Protein AF-A0AAW3YX58-F1 (afdb_monomer)

Structure (mmCIF, N/CA/C/O backbone):
data_AF-A0AAW3YX58-F1
#
_entry.id   AF-A0AAW3YX58-F1
#
loop_
_atom_site.group_PDB
_atom_site.id
_atom_site.type_symbol
_atom_site.label_atom_id
_atom_site.label_alt_id
_atom_site.label_comp_id
_atom_site.label_asym_id
_atom_site.label_entity_id
_atom_site.label_seq_id
_atom_site.pdbx_PDB_ins_code
_atom_site.Cartn_x
_atom_site.Cartn_y
_atom_site.Cartn_z
_atom_site.occupancy
_atom_site.B_iso_or_equiv
_atom_site.auth_seq_id
_atom_site.auth_comp_id
_atom_site.auth_asym_id
_atom_site.auth_atom_id
_atom_site.pdbx_PDB_model_num
ATOM 1 N N . CYS A 1 1 ? -1.219 7.058 -16.180 1.00 54.47 1 CYS A N 1
ATOM 2 C CA . CYS A 1 1 ? -0.074 6.458 -15.457 1.00 54.47 1 CYS A CA 1
ATOM 3 C C . CYS A 1 1 ? 1.018 6.117 -16.473 1.00 54.47 1 CYS A C 1
ATOM 5 O O . CYS A 1 1 ? 0.682 5.702 -17.573 1.00 54.47 1 CYS A O 1
ATOM 7 N N . GLY A 1 2 ? 2.291 6.366 -16.139 1.00 72.56 2 GLY A N 1
ATOM 8 C CA . GLY A 1 2 ? 3.446 6.249 -17.049 1.00 72.56 2 GLY A CA 1
ATOM 9 C C . GLY A 1 2 ? 4.461 5.177 -16.639 1.00 72.56 2 GLY A C 1
ATOM 10 O O . GLY A 1 2 ? 5.643 5.328 -16.917 1.00 72.56 2 GLY A O 1
ATOM 11 N N . ILE A 1 3 ? 4.020 4.131 -15.933 1.00 82.75 3 ILE A N 1
ATOM 12 C CA . ILE A 1 3 ? 4.887 3.024 -15.508 1.00 82.75 3 ILE A CA 1
ATOM 13 C C . ILE A 1 3 ? 4.793 1.906 -16.545 1.00 82.75 3 ILE A C 1
ATOM 15 O O . ILE A 1 3 ? 3.704 1.402 -16.818 1.00 82.75 3 ILE A O 1
ATOM 19 N N . VAL A 1 4 ? 5.933 1.529 -17.120 1.00 85.44 4 VAL A N 1
ATOM 20 C CA . VAL A 1 4 ? 6.042 0.502 -18.164 1.00 85.44 4 VAL A CA 1
ATOM 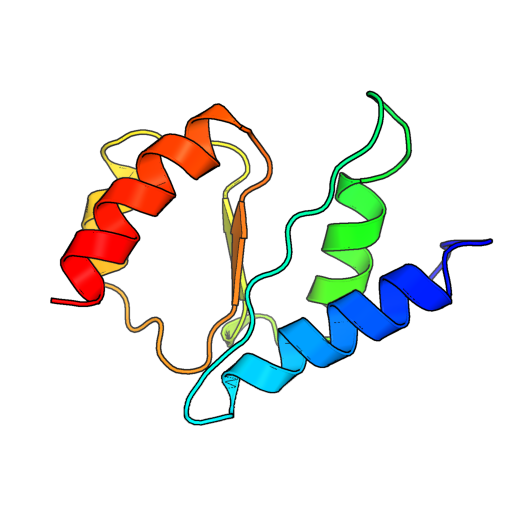21 C C . VAL A 1 4 ? 6.618 -0.775 -17.554 1.00 85.44 4 VAL A C 1
ATOM 23 O O . VAL A 1 4 ? 7.553 -0.706 -16.768 1.00 85.44 4 VAL A O 1
ATOM 26 N N . GLY A 1 5 ? 6.065 -1.938 -17.910 1.00 88.44 5 GLY A N 1
ATOM 27 C CA . GLY A 1 5 ? 6.570 -3.250 -17.471 1.00 88.44 5 GLY A CA 1
ATOM 28 C C . GLY A 1 5 ? 6.055 -3.752 -16.113 1.00 88.44 5 GLY A C 1
ATOM 29 O O . GLY A 1 5 ? 6.247 -4.917 -15.794 1.00 88.44 5 GLY A O 1
ATOM 30 N N . GLU A 1 6 ? 5.332 -2.927 -15.351 1.00 91.06 6 GLU A N 1
ATOM 31 C CA . GLU A 1 6 ? 4.914 -3.221 -13.964 1.00 91.06 6 GLU A CA 1
ATOM 32 C C . GLU A 1 6 ? 3.410 -3.535 -13.818 1.00 91.06 6 GLU A C 1
ATOM 34 O O . GLU A 1 6 ? 2.817 -3.343 -12.755 1.00 91.06 6 GLU A O 1
ATOM 39 N N . SER A 1 7 ? 2.747 -3.993 -14.883 1.00 91.12 7 SER A N 1
ATOM 40 C CA . SER A 1 7 ? 1.285 -4.191 -14.907 1.00 91.12 7 SER A CA 1
ATOM 41 C C . SER A 1 7 ? 0.780 -5.117 -13.794 1.00 91.12 7 SER A C 1
ATOM 43 O O . SER A 1 7 ? -0.215 -4.809 -13.138 1.00 91.12 7 SER A O 1
ATOM 45 N N . THR A 1 8 ? 1.488 -6.217 -13.535 1.00 93.19 8 THR A N 1
ATOM 46 C CA . THR A 1 8 ? 1.151 -7.171 -12.469 1.00 93.19 8 THR A CA 1
ATOM 47 C C . THR A 1 8 ? 1.253 -6.539 -11.083 1.00 93.19 8 THR A C 1
ATOM 49 O O . THR A 1 8 ? 0.348 -6.698 -10.264 1.00 93.19 8 THR A O 1
ATOM 52 N N . ASN A 1 9 ? 2.321 -5.784 -10.827 1.00 92.62 9 ASN A N 1
ATOM 53 C CA . ASN A 1 9 ? 2.556 -5.152 -9.531 1.00 92.62 9 ASN A CA 1
ATOM 54 C C . ASN A 1 9 ? 1.559 -4.016 -9.272 1.00 92.62 9 ASN A C 1
ATOM 56 O O . ASN A 1 9 ? 1.049 -3.883 -8.160 1.00 92.62 9 ASN A O 1
ATOM 60 N N . LEU A 1 10 ? 1.203 -3.258 -10.314 1.00 93.44 10 LEU A N 1
ATOM 61 C CA . LEU A 1 10 ? 0.135 -2.259 -10.253 1.00 93.44 10 LEU A CA 1
ATOM 62 C C . LEU A 1 10 ? -1.222 -2.887 -9.929 1.00 93.44 10 LEU A C 1
ATOM 64 O O . LEU A 1 10 ? -1.933 -2.379 -9.065 1.00 93.44 10 LEU A O 1
ATOM 68 N N . LEU A 1 11 ? -1.578 -3.996 -10.585 1.00 94.00 11 LEU A N 1
ATOM 69 C CA . LEU A 1 11 ? -2.839 -4.689 -10.328 1.00 94.00 11 LEU A CA 1
ATOM 70 C C . LEU A 1 11 ? -2.889 -5.254 -8.904 1.00 94.00 11 LEU A C 1
ATOM 72 O O . LEU A 1 11 ? -3.873 -5.044 -8.197 1.00 94.00 11 LEU A O 1
ATOM 76 N N . ALA A 1 12 ? -1.825 -5.930 -8.464 1.00 94.56 12 ALA A N 1
ATOM 77 C CA . ALA A 1 12 ? -1.733 -6.468 -7.110 1.00 94.56 12 ALA A CA 1
ATOM 78 C C . ALA A 1 12 ? -1.826 -5.354 -6.055 1.00 94.56 12 ALA A C 1
ATOM 80 O O . ALA A 1 12 ? -2.600 -5.464 -5.101 1.00 94.56 12 ALA A O 1
ATOM 81 N N . GLY A 1 13 ? -1.099 -4.252 -6.261 1.00 94.38 13 GLY A N 1
ATOM 82 C CA . GLY A 1 13 ? -1.160 -3.075 -5.400 1.00 94.38 13 GLY A CA 1
ATOM 83 C C . GLY A 1 13 ? -2.555 -2.451 -5.359 1.00 94.38 13 GLY A C 1
ATOM 84 O O . GLY A 1 13 ? -3.051 -2.134 -4.280 1.00 94.38 13 GLY A O 1
ATOM 85 N N . TYR A 1 14 ? -3.228 -2.333 -6.506 1.00 94.31 14 TYR A N 1
ATOM 86 C CA . TYR A 1 14 ? -4.589 -1.802 -6.579 1.00 94.31 14 TYR A CA 1
ATOM 87 C C . TYR A 1 14 ? -5.606 -2.687 -5.848 1.00 94.31 14 TYR A C 1
ATOM 89 O O . TYR A 1 14 ? -6.409 -2.183 -5.063 1.00 94.31 14 TYR A O 1
ATOM 97 N N . LEU A 1 15 ? -5.555 -4.007 -6.038 1.00 95.56 15 LEU A N 1
ATOM 98 C CA . LEU A 1 15 ? -6.449 -4.936 -5.338 1.00 95.56 15 LEU A CA 1
ATOM 99 C C . LEU A 1 15 ? -6.245 -4.876 -3.819 1.00 95.56 15 LEU A C 1
ATOM 101 O O . LEU A 1 15 ? -7.218 -4.819 -3.063 1.00 95.56 15 LEU A O 1
ATOM 105 N N . ALA A 1 16 ? -4.992 -4.810 -3.367 1.00 94.56 16 ALA A N 1
ATOM 106 C CA . ALA A 1 16 ? -4.685 -4.600 -1.958 1.00 94.56 16 ALA A CA 1
ATOM 107 C C . ALA A 1 16 ? -5.215 -3.252 -1.447 1.00 94.56 16 ALA A C 1
ATOM 109 O O . ALA A 1 16 ? -5.857 -3.205 -0.401 1.00 94.56 16 ALA A O 1
ATOM 110 N N . ALA A 1 17 ? -5.045 -2.171 -2.207 1.00 94.00 17 ALA A N 1
ATOM 111 C CA . ALA A 1 17 ? -5.572 -0.854 -1.862 1.00 94.00 17 ALA A CA 1
ATOM 112 C C . ALA A 1 17 ? -7.109 -0.843 -1.729 1.00 94.00 17 ALA A C 1
ATOM 114 O O . ALA A 1 17 ? -7.660 -0.213 -0.822 1.00 94.00 17 ALA A O 1
ATOM 115 N N . VAL A 1 18 ? -7.829 -1.554 -2.603 1.00 94.56 18 VAL A N 1
ATOM 116 C CA . VAL A 1 18 ? -9.300 -1.672 -2.555 1.00 94.56 18 VAL A CA 1
ATOM 117 C C . VAL A 1 18 ? -9.770 -2.542 -1.387 1.00 94.56 18 VAL A C 1
ATOM 119 O O . VAL A 1 18 ? -10.820 -2.263 -0.802 1.00 94.56 18 VAL A O 1
ATOM 122 N N . SER A 1 19 ? -8.970 -3.526 -0.965 1.00 94.69 19 SER A N 1
ATOM 123 C CA . SER A 1 19 ? -9.304 -4.397 0.169 1.00 94.69 19 SER A CA 1
ATOM 124 C C . SER A 1 19 ? -9.549 -3.648 1.492 1.00 94.69 19 SER A C 1
ATOM 126 O O . SER A 1 19 ? -10.185 -4.207 2.379 1.00 94.69 19 SER A O 1
ATOM 128 N N . ARG A 1 20 ? -9.162 -2.361 1.607 1.00 92.38 20 ARG A N 1
ATOM 129 C CA . ARG A 1 20 ? -9.501 -1.460 2.734 1.00 92.38 20 ARG A CA 1
ATOM 130 C C . ARG A 1 20 ? -11.000 -1.387 3.059 1.00 92.38 20 ARG A C 1
ATOM 132 O O . ARG A 1 20 ? -11.376 -0.994 4.161 1.00 92.38 20 ARG A O 1
ATOM 139 N N . LYS A 1 21 ? -11.869 -1.698 2.091 1.00 91.19 21 LYS A N 1
ATOM 140 C CA . LYS A 1 21 ? -13.334 -1.721 2.258 1.00 91.19 21 LYS A CA 1
ATOM 141 C C . LYS A 1 21 ? -13.863 -3.075 2.749 1.00 91.19 21 LYS A C 1
ATOM 143 O O . LYS A 1 21 ? -15.044 -3.186 3.058 1.00 91.19 21 LYS A O 1
ATOM 148 N N . LEU A 1 22 ? -13.013 -4.098 2.822 1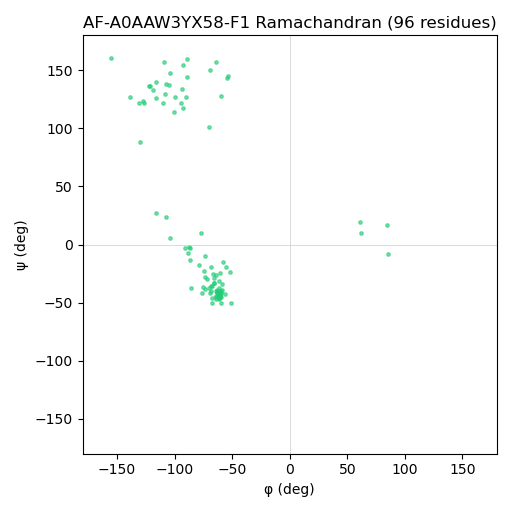.00 92.44 22 LEU A N 1
ATOM 149 C CA . LEU A 1 22 ? -13.375 -5.428 3.298 1.00 92.44 22 LEU A CA 1
ATOM 150 C C . LEU A 1 22 ? -13.173 -5.544 4.819 1.00 92.44 22 LEU A C 1
ATOM 152 O O . LEU A 1 22 ? -12.367 -4.808 5.387 1.00 92.44 22 LEU A O 1
ATOM 156 N N . PRO A 1 23 ? -13.831 -6.515 5.484 1.00 88.62 23 PRO A N 1
ATOM 157 C CA . PRO A 1 23 ? -13.659 -6.744 6.922 1.00 88.62 23 PRO A CA 1
ATOM 158 C C . PRO A 1 23 ? -12.223 -7.092 7.342 1.00 88.62 23 PRO A C 1
ATOM 160 O O . PRO A 1 23 ? -11.857 -6.908 8.498 1.00 88.62 23 PRO A O 1
ATOM 163 N N . LYS A 1 24 ? -11.420 -7.636 6.420 1.00 86.94 24 LYS A N 1
ATOM 164 C CA . LYS A 1 24 ? -10.019 -8.016 6.640 1.00 86.94 24 LYS A CA 1
ATOM 165 C C . LYS A 1 24 ? -9.159 -7.436 5.512 1.00 86.94 24 LYS A C 1
ATOM 167 O O . LYS A 1 24 ? -9.005 -8.098 4.485 1.00 86.94 24 LYS A O 1
ATOM 172 N N . PRO A 1 25 ? -8.661 -6.198 5.657 1.00 89.94 25 PRO A N 1
ATOM 173 C CA . PRO A 1 25 ? -7.850 -5.560 4.631 1.00 89.94 25 PRO A CA 1
ATOM 174 C C . PRO A 1 25 ? -6.481 -6.233 4.495 1.00 89.94 25 PRO A C 1
ATOM 176 O O . PRO A 1 25 ? -5.934 -6.781 5.452 1.00 89.94 25 PRO A O 1
ATOM 179 N N . LEU A 1 26 ? -5.929 -6.182 3.287 1.00 90.56 26 LEU A N 1
ATOM 180 C CA . LEU A 1 26 ? -4.618 -6.715 2.944 1.00 90.56 26 LEU A CA 1
ATOM 181 C C . LEU A 1 26 ? -3.535 -5.655 3.162 1.00 90.56 26 LEU A C 1
ATOM 183 O O . LEU A 1 26 ? -3.732 -4.476 2.872 1.00 90.56 26 LEU A O 1
ATOM 187 N N . ALA A 1 27 ? -2.363 -6.103 3.607 1.00 88.12 27 ALA A N 1
ATOM 188 C CA . ALA A 1 27 ? -1.148 -5.300 3.655 1.00 88.12 27 ALA A CA 1
ATOM 189 C C . ALA A 1 27 ? -0.181 -5.766 2.559 1.00 88.12 27 ALA A C 1
ATOM 191 O O . ALA A 1 27 ? -0.020 -6.967 2.342 1.00 88.12 27 ALA A O 1
ATOM 192 N N . VAL A 1 28 ? 0.470 -4.820 1.879 1.00 89.38 28 VAL A N 1
ATOM 193 C CA . VAL A 1 28 ? 1.457 -5.101 0.827 1.00 89.38 28 VAL A CA 1
ATOM 194 C C . VAL A 1 28 ? 2.784 -4.456 1.186 1.00 89.38 28 VAL A C 1
ATOM 196 O O . VAL A 1 28 ? 2.835 -3.297 1.593 1.00 89.38 28 VAL A O 1
ATOM 199 N N . LEU A 1 29 ? 3.861 -5.213 0.990 1.00 87.38 29 LEU A N 1
ATOM 200 C CA . LEU A 1 29 ? 5.230 -4.737 1.101 1.00 87.38 29 LEU A CA 1
ATOM 201 C C . LEU A 1 29 ? 5.850 -4.696 -0.295 1.00 87.38 29 LEU A C 1
ATOM 203 O O . LEU A 1 29 ? 5.940 -5.723 -0.964 1.00 87.38 29 LEU A O 1
ATOM 207 N N . ILE A 1 30 ? 6.303 -3.517 -0.722 1.00 86.44 30 ILE A N 1
ATOM 208 C CA . ILE A 1 30 ? 7.079 -3.375 -1.957 1.00 86.44 30 ILE A CA 1
ATOM 209 C C . ILE A 1 30 ? 8.561 -3.455 -1.591 1.00 86.44 30 ILE A C 1
ATOM 211 O O . ILE A 1 30 ? 9.078 -2.609 -0.850 1.00 86.44 30 ILE A O 1
ATOM 215 N N . GLN A 1 31 ? 9.243 -4.466 -2.118 1.00 85.56 31 GLN A N 1
ATOM 216 C CA . GLN A 1 31 ? 10.676 -4.675 -1.949 1.00 85.56 31 GLN A CA 1
ATOM 217 C C . GLN A 1 31 ? 11.363 -4.568 -3.309 1.00 85.56 31 GLN A C 1
ATOM 219 O O . GLN A 1 31 ? 10.974 -5.225 -4.272 1.00 85.56 31 GLN A O 1
ATOM 224 N N . SER A 1 32 ? 12.373 -3.707 -3.399 1.00 83.06 32 SER A N 1
ATOM 225 C CA . SER A 1 32 ? 13.118 -3.459 -4.636 1.00 83.06 32 SER A CA 1
ATOM 226 C C . SER A 1 32 ? 14.516 -2.948 -4.298 1.00 83.06 32 SER A C 1
ATOM 228 O O . SER A 1 32 ? 14.740 -2.446 -3.194 1.00 83.06 32 SER A O 1
ATOM 230 N N . SER A 1 33 ? 15.449 -3.045 -5.245 1.00 83.88 33 SER A N 1
ATOM 231 C CA . SER A 1 33 ? 16.741 -2.363 -5.139 1.00 83.88 33 SER A CA 1
ATOM 232 C C . SER A 1 33 ? 16.557 -0.842 -5.141 1.00 83.88 33 SER A C 1
ATOM 234 O O . SER A 1 33 ? 15.555 -0.320 -5.644 1.00 83.88 33 SER A O 1
ATOM 236 N N . SER A 1 34 ? 17.533 -0.114 -4.591 1.00 78.31 34 SER A N 1
ATOM 237 C CA . SER A 1 34 ? 17.512 1.352 -4.616 1.00 78.31 34 SER A CA 1
ATOM 238 C C . SER A 1 34 ? 17.356 1.875 -6.052 1.00 78.31 34 SER A C 1
ATOM 240 O O . SER A 1 34 ? 17.881 1.278 -6.991 1.00 78.31 34 SER A O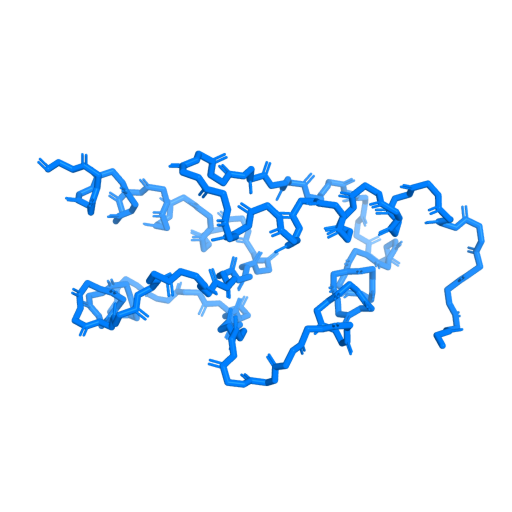 1
ATOM 242 N N . ALA A 1 35 ? 16.602 2.966 -6.211 1.00 77.62 35 ALA A N 1
ATOM 243 C CA . ALA A 1 35 ? 16.278 3.608 -7.490 1.00 77.62 35 ALA A CA 1
ATOM 244 C C . ALA A 1 35 ? 15.489 2.762 -8.520 1.00 77.62 35 ALA A C 1
ATOM 246 O O . ALA A 1 35 ? 15.271 3.226 -9.635 1.00 77.62 35 ALA A O 1
ATOM 247 N N . ALA A 1 36 ? 14.969 1.581 -8.163 1.00 83.38 36 ALA A N 1
ATOM 248 C CA . ALA A 1 36 ? 14.178 0.740 -9.075 1.00 83.38 36 ALA A CA 1
ATOM 249 C C . ALA A 1 36 ? 12.719 1.205 -9.294 1.00 83.38 36 ALA A C 1
ATOM 251 O O . ALA A 1 36 ? 11.915 0.472 -9.855 1.00 83.38 36 ALA A O 1
ATOM 252 N N . GLY A 1 37 ? 12.342 2.400 -8.826 1.00 83.50 37 GLY A N 1
ATOM 253 C CA . GLY A 1 37 ? 10.986 2.932 -9.018 1.00 83.50 37 GLY A CA 1
ATOM 254 C C . GLY A 1 37 ? 9.944 2.476 -7.988 1.00 83.50 37 GLY A C 1
ATOM 255 O O . GLY A 1 37 ? 8.752 2.661 -8.221 1.00 83.50 37 GLY A O 1
ATOM 256 N N . LYS A 1 38 ? 10.358 1.941 -6.826 1.00 87.81 38 LYS A N 1
ATOM 257 C CA . LYS A 1 38 ? 9.451 1.560 -5.719 1.00 87.81 38 LYS A CA 1
ATOM 258 C C . LYS A 1 38 ? 8.484 2.685 -5.333 1.00 87.81 38 LYS A C 1
ATOM 260 O O . LYS A 1 38 ? 7.280 2.449 -5.243 1.00 87.81 38 LYS A O 1
ATOM 265 N N . SER A 1 39 ? 9.001 3.896 -5.112 1.00 86.62 39 SER A N 1
ATOM 266 C CA . SER A 1 39 ? 8.172 5.048 -4.735 1.00 86.62 39 SER A CA 1
ATOM 267 C C . SER A 1 39 ? 7.189 5.405 -5.845 1.00 86.62 39 SER A C 1
ATOM 269 O O . SER A 1 39 ? 6.012 5.603 -5.574 1.00 86.62 39 SER A O 1
ATOM 271 N N . SER A 1 40 ? 7.633 5.365 -7.103 1.00 89.50 40 SER A N 1
ATOM 272 C CA . SER A 1 40 ? 6.774 5.622 -8.260 1.00 89.50 40 SER A CA 1
ATOM 273 C C . SER A 1 40 ? 5.651 4.591 -8.389 1.00 89.50 40 SER A C 1
ATOM 275 O O . SER A 1 40 ? 4.511 4.966 -8.650 1.00 89.50 40 SER A O 1
ATOM 277 N N . LEU A 1 41 ? 5.940 3.303 -8.170 1.00 90.00 41 LEU A N 1
ATOM 278 C CA . LEU A 1 41 ? 4.930 2.241 -8.163 1.00 90.00 41 LEU A CA 1
ATOM 279 C C . LEU A 1 41 ? 3.896 2.468 -7.052 1.00 90.00 41 LEU A C 1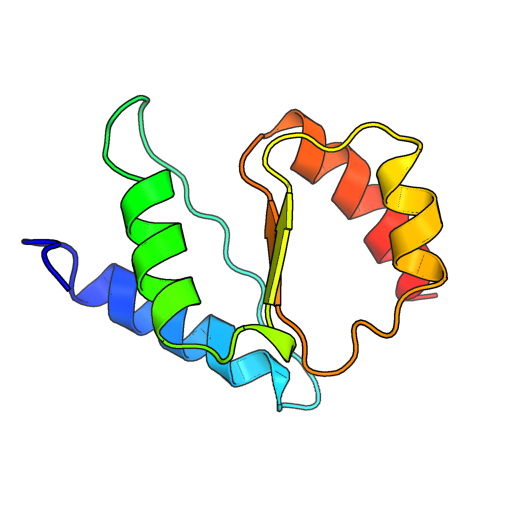
ATOM 281 O O . LEU A 1 41 ? 2.693 2.397 -7.304 1.00 90.00 41 LEU A O 1
ATOM 285 N N . MET A 1 42 ? 4.362 2.780 -5.841 1.00 90.44 42 MET A N 1
ATOM 286 C CA . MET A 1 42 ? 3.498 3.090 -4.702 1.00 90.44 42 MET A CA 1
ATOM 287 C C . MET A 1 42 ? 2.599 4.298 -4.996 1.00 90.44 42 MET A C 1
ATOM 289 O O . MET A 1 42 ? 1.382 4.211 -4.844 1.00 90.44 42 MET A O 1
ATOM 293 N N . GLU A 1 43 ? 3.173 5.404 -5.467 1.00 90.50 43 GLU A N 1
ATOM 294 C CA . GLU A 1 43 ? 2.436 6.616 -5.837 1.00 90.50 43 GLU A CA 1
ATOM 295 C C . GLU A 1 43 ? 1.415 6.348 -6.942 1.00 90.50 43 GLU A C 1
ATOM 297 O O . GLU A 1 43 ? 0.281 6.816 -6.858 1.00 90.50 43 GLU A O 1
ATOM 302 N N . ALA A 1 44 ? 1.768 5.554 -7.956 1.00 92.50 44 ALA A N 1
ATOM 303 C CA . ALA A 1 44 ? 0.846 5.210 -9.031 1.00 92.50 44 ALA A CA 1
ATOM 304 C C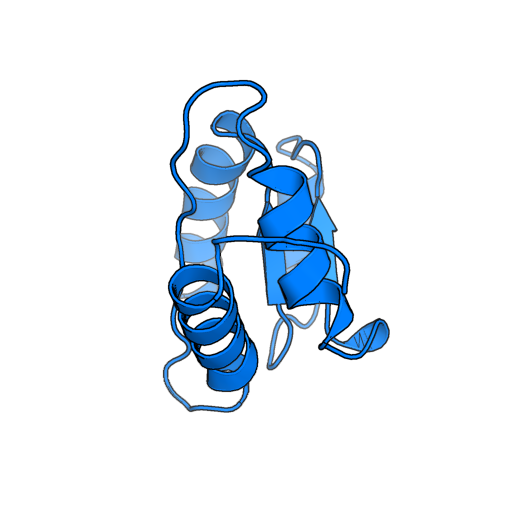 . ALA A 1 44 ? -0.384 4.452 -8.525 1.00 92.50 44 ALA A C 1
ATOM 306 O O . ALA A 1 44 ? -1.487 4.743 -8.981 1.00 92.50 44 ALA A O 1
ATOM 307 N N . VAL A 1 45 ? -0.217 3.532 -7.571 1.00 92.94 45 VAL A N 1
ATOM 308 C CA . VAL A 1 45 ? -1.345 2.845 -6.926 1.00 92.94 45 VAL A CA 1
ATOM 309 C C . VAL A 1 45 ? -2.160 3.823 -6.077 1.00 92.94 45 VAL A C 1
ATOM 311 O O . VAL A 1 45 ? -3.384 3.853 -6.184 1.00 92.94 45 VAL A O 1
ATOM 314 N N . LEU A 1 46 ? -1.506 4.657 -5.265 1.00 91.56 46 LEU A N 1
ATOM 315 C CA . LEU A 1 46 ? -2.181 5.619 -4.383 1.00 91.56 46 LEU A CA 1
ATOM 316 C C . LEU A 1 46 ? -2.919 6.726 -5.143 1.00 91.56 46 LEU A C 1
ATOM 318 O O . LEU A 1 46 ? -3.875 7.287 -4.616 1.00 91.56 46 LEU A O 1
ATOM 322 N N . ASN A 1 47 ? -2.502 7.047 -6.366 1.00 92.81 47 ASN A N 1
ATOM 323 C CA . ASN A 1 47 ? -3.181 8.001 -7.247 1.00 92.81 47 ASN A CA 1
ATOM 324 C C . ASN A 1 47 ? -4.486 7.459 -7.844 1.00 92.81 47 ASN A C 1
ATOM 326 O O . ASN A 1 47 ? -5.248 8.223 -8.425 1.00 92.81 47 ASN A O 1
ATOM 330 N N . LEU A 1 48 ? -4.765 6.161 -7.692 1.00 91.06 48 LEU A N 1
ATOM 331 C CA . LEU A 1 48 ? -6.051 5.560 -8.062 1.00 91.06 48 LEU A CA 1
ATOM 332 C C . LEU A 1 48 ? -7.083 5.635 -6.927 1.00 91.06 48 LEU A C 1
ATOM 334 O O . LEU A 1 48 ? -8.209 5.164 -7.089 1.00 91.06 48 LEU A O 1
ATOM 338 N N . ILE A 1 49 ? -6.692 6.175 -5.772 1.00 92.62 49 ILE A N 1
ATOM 339 C CA . ILE A 1 49 ? -7.490 6.224 -4.549 1.00 92.62 49 ILE A CA 1
ATOM 340 C C . ILE A 1 49 ? -7.777 7.693 -4.208 1.00 92.62 49 ILE A C 1
ATOM 342 O O . ILE A 1 49 ? -6.870 8.516 -4.356 1.00 92.62 49 ILE A O 1
ATOM 346 N N . PRO A 1 50 ? -8.999 8.036 -3.750 1.00 92.88 50 PRO A N 1
ATOM 347 C CA . PRO A 1 50 ? -9.329 9.398 -3.333 1.00 92.88 50 PRO A CA 1
ATOM 348 C C . PRO A 1 50 ? -8.356 9.941 -2.281 1.00 92.88 50 PRO A C 1
ATOM 350 O O . PRO A 1 50 ? -7.863 9.193 -1.429 1.00 92.88 50 PRO A O 1
ATOM 353 N N . GLU A 1 51 ? -8.076 11.243 -2.337 1.00 89.56 51 GLU A N 1
ATOM 354 C CA . GLU A 1 51 ? -7.055 11.876 -1.497 1.00 89.56 51 GLU A CA 1
ATOM 355 C C . GLU A 1 51 ? -7.413 11.852 -0.009 1.00 89.56 51 GLU A C 1
ATOM 357 O O . GLU A 1 51 ? -6.555 11.672 0.849 1.00 89.56 51 GLU A O 1
ATOM 362 N N . GLU A 1 52 ? -8.699 11.946 0.299 1.00 88.25 52 GLU A N 1
ATOM 363 C CA . GLU A 1 52 ? -9.266 11.883 1.641 1.00 88.25 52 GLU A CA 1
ATOM 364 C C . GLU A 1 52 ? -9.158 10.486 2.289 1.00 88.25 52 GLU A C 1
ATOM 366 O O . GLU A 1 52 ? -9.232 10.346 3.520 1.00 88.25 52 GLU A O 1
ATOM 371 N N . GLU A 1 53 ? -8.951 9.449 1.468 1.00 89.81 53 GLU A N 1
ATOM 372 C CA . GLU A 1 53 ? -8.824 8.050 1.885 1.00 89.81 53 GLU A CA 1
ATOM 373 C C . GLU A 1 53 ? -7.374 7.540 1.875 1.00 89.81 53 GLU A C 1
ATOM 375 O O . GLU A 1 53 ? -7.137 6.356 2.132 1.00 89.81 53 GLU A O 1
ATOM 380 N N . ARG A 1 54 ? -6.390 8.406 1.609 1.00 87.44 54 ARG A N 1
ATOM 381 C CA . ARG A 1 54 ? -4.963 8.057 1.626 1.00 87.44 54 ARG A CA 1
ATOM 382 C C . ARG A 1 54 ? -4.197 8.924 2.620 1.00 87.44 54 ARG A C 1
ATOM 384 O O . ARG A 1 54 ? -4.379 10.132 2.690 1.00 87.44 54 ARG A O 1
ATOM 391 N N . ILE A 1 55 ? -3.312 8.292 3.380 1.00 85.38 55 ILE A N 1
ATOM 392 C CA . ILE A 1 55 ? -2.402 8.938 4.324 1.00 85.38 55 ILE A CA 1
ATOM 393 C C . ILE A 1 55 ? -0.996 8.444 3.988 1.00 85.38 55 ILE A C 1
ATOM 395 O O . ILE A 1 55 ? -0.753 7.236 3.953 1.00 85.38 55 ILE A O 1
ATOM 399 N N . GLN A 1 56 ? -0.078 9.367 3.704 1.00 79.50 56 GLN A N 1
ATOM 400 C CA . GLN A 1 56 ? 1.291 9.047 3.295 1.00 79.50 56 GLN A CA 1
ATOM 401 C C . GLN A 1 56 ? 2.300 9.618 4.288 1.00 79.50 56 GLN A C 1
ATOM 403 O O . GLN A 1 56 ? 2.233 10.797 4.628 1.00 79.50 56 GLN A O 1
ATOM 408 N N . TYR A 1 57 ? 3.267 8.796 4.691 1.00 75.81 57 TYR A N 1
ATOM 409 C CA . TYR A 1 57 ? 4.420 9.224 5.475 1.00 75.81 57 TYR A CA 1
ATOM 410 C C . TYR A 1 57 ? 5.715 8.792 4.783 1.00 75.81 57 TYR A C 1
ATOM 412 O O . TYR A 1 57 ? 5.953 7.605 4.544 1.00 75.81 57 TYR A O 1
ATOM 420 N N . SER A 1 58 ? 6.563 9.769 4.466 1.00 61.56 58 SER A N 1
ATOM 421 C CA . SER A 1 58 ? 7.896 9.550 3.894 1.00 61.56 58 SER A CA 1
ATOM 422 C C . SER A 1 58 ? 8.891 9.068 4.951 1.00 61.56 58 SER A C 1
ATOM 424 O O . SER A 1 58 ? 9.621 8.117 4.703 1.00 61.56 58 SER A O 1
ATOM 426 N N . ALA A 1 59 ? 8.841 9.651 6.149 1.00 55.81 59 ALA A N 1
ATOM 427 C CA . ALA A 1 59 ? 9.578 9.218 7.329 1.00 55.81 59 ALA A CA 1
ATOM 428 C C . ALA A 1 59 ? 8.652 9.316 8.548 1.00 55.81 59 ALA A C 1
ATOM 430 O O . ALA A 1 59 ? 8.035 10.358 8.784 1.00 55.81 59 ALA A O 1
ATOM 431 N N . MET A 1 60 ? 8.518 8.232 9.315 1.00 55.53 60 MET A N 1
ATOM 432 C CA . MET A 1 60 ? 7.836 8.296 10.607 1.00 55.53 60 MET A CA 1
ATOM 433 C C . MET A 1 60 ? 8.867 8.610 11.680 1.00 55.53 60 MET A C 1
ATOM 435 O O . MET A 1 60 ? 9.891 7.948 11.789 1.00 55.53 60 MET A O 1
ATOM 439 N N . THR A 1 61 ? 8.600 9.647 12.464 1.00 53.81 61 THR A N 1
ATOM 440 C CA . THR A 1 61 ? 9.218 9.785 13.782 1.00 53.81 61 THR A CA 1
ATOM 441 C C . THR A 1 61 ? 8.268 9.140 14.790 1.00 53.81 61 THR A C 1
ATOM 443 O O . THR A 1 61 ? 7.058 9.096 14.551 1.00 53.81 61 THR A O 1
ATOM 446 N N . GLY A 1 62 ? 8.766 8.660 15.933 1.00 53.06 62 GLY A N 1
ATOM 447 C CA . GLY A 1 62 ? 7.918 8.023 16.955 1.00 53.06 62 GLY A CA 1
ATOM 448 C C . GLY A 1 62 ? 6.747 8.892 17.452 1.00 53.06 62 GLY A C 1
ATOM 449 O O . GLY A 1 62 ? 5.768 8.360 17.963 1.00 53.06 62 GLY A O 1
ATOM 450 N N . GLN A 1 63 ? 6.808 10.215 17.258 1.00 51.00 63 GLN A N 1
ATOM 451 C CA . GLN A 1 63 ? 5.728 11.157 17.577 1.00 51.00 63 GLN A CA 1
ATOM 452 C C . GLN A 1 63 ? 4.572 11.111 16.559 1.00 51.00 63 GLN A C 1
ATOM 454 O O . GLN A 1 63 ? 3.413 11.185 16.954 1.00 51.00 63 GLN A O 1
ATOM 459 N N . SER A 1 64 ? 4.850 10.913 15.265 1.00 54.44 64 SER A N 1
ATOM 460 C CA . SER A 1 64 ? 3.824 10.827 14.207 1.00 54.44 64 SER A CA 1
ATOM 461 C C . SER A 1 64 ? 2.888 9.621 14.389 1.00 54.44 64 SER A C 1
ATOM 463 O O . SER A 1 64 ? 1.733 9.648 13.971 1.00 54.44 64 SER A O 1
ATOM 465 N N . LEU A 1 65 ? 3.387 8.571 15.050 1.00 55.69 65 LEU A N 1
ATOM 466 C CA . LEU A 1 65 ? 2.655 7.343 15.364 1.00 55.69 65 LEU A CA 1
ATOM 467 C C . LEU A 1 65 ? 1.620 7.495 16.475 1.00 55.69 65 LEU A C 1
ATOM 469 O O . LEU A 1 65 ? 0.617 6.787 16.455 1.00 55.69 65 LEU A O 1
ATOM 473 N N . PHE A 1 66 ? 1.823 8.428 17.407 1.00 53.25 66 PHE A N 1
ATOM 474 C CA . PHE A 1 66 ? 0.832 8.721 18.444 1.00 53.25 66 PHE A CA 1
ATOM 475 C C . PHE A 1 66 ? -0.421 9.372 17.851 1.00 53.25 66 PHE A C 1
ATOM 477 O O . PHE A 1 66 ? -1.533 8.974 18.186 1.00 53.25 66 PHE A O 1
ATOM 484 N N . TYR A 1 67 ? -0.253 10.274 16.879 1.00 53.88 67 TYR A N 1
ATOM 485 C CA . TYR A 1 67 ? -1.378 10.886 16.166 1.00 53.88 67 TYR A CA 1
ATOM 486 C C . TYR A 1 67 ? -2.171 9.878 15.323 1.00 53.88 67 TYR A C 1
ATOM 488 O O . TYR A 1 67 ? -3.380 10.032 15.165 1.00 53.88 67 TYR A O 1
ATOM 496 N N . LEU A 1 68 ? -1.540 8.806 14.827 1.00 60.31 68 LEU A N 1
ATOM 497 C CA . LEU A 1 68 ? -2.242 7.740 14.100 1.00 60.31 68 LEU A CA 1
ATOM 498 C C . LEU A 1 68 ? -3.295 7.029 14.959 1.00 60.31 68 LEU A C 1
ATOM 500 O O . LEU A 1 68 ? -4.314 6.616 14.413 1.00 60.31 68 LEU A O 1
ATOM 504 N N . GLY A 1 69 ? -3.088 6.921 16.277 1.00 56.16 69 GLY A N 1
ATOM 505 C CA . GLY A 1 69 ? -4.088 6.354 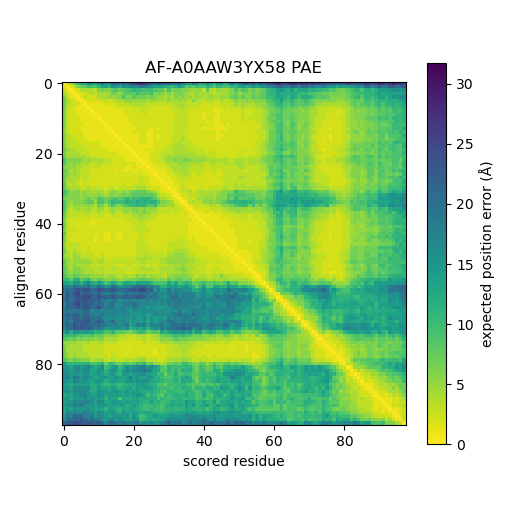17.188 1.00 56.16 69 GLY A CA 1
ATOM 506 C C . GLY A 1 69 ? -5.273 7.278 17.469 1.00 56.16 69 GLY A C 1
ATOM 507 O O . GLY A 1 69 ? -6.358 6.802 17.789 1.00 56.16 69 GLY A O 1
ATOM 508 N N . GLU A 1 70 ? -5.094 8.584 17.281 1.00 54.91 70 GLU A N 1
ATOM 509 C CA . GLU A 1 70 ? -6.168 9.581 17.358 1.00 54.91 70 GLU A CA 1
ATOM 510 C C . GLU A 1 70 ? -6.898 9.759 16.013 1.00 54.91 70 GLU A C 1
ATOM 512 O O . GLU A 1 70 ? -7.978 10.348 15.950 1.00 54.91 70 GLU A O 1
ATOM 517 N N . THR A 1 71 ? -6.329 9.240 14.919 1.00 62.03 71 THR A N 1
ATOM 518 C CA . THR A 1 71 ? -6.870 9.399 13.566 1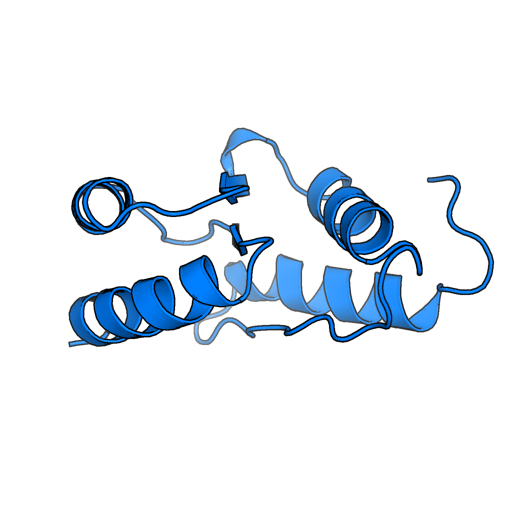.00 62.03 71 THR A CA 1
ATOM 519 C C . THR A 1 71 ? -7.764 8.214 13.194 1.00 62.03 71 THR A C 1
ATOM 521 O O . THR A 1 71 ? -7.380 7.056 13.337 1.00 62.03 71 THR A O 1
ATOM 524 N N . ASN A 1 72 ? -8.950 8.470 12.632 1.00 69.44 72 ASN A N 1
ATOM 525 C CA . ASN A 1 72 ? -9.802 7.400 12.106 1.00 69.44 72 ASN A CA 1
ATOM 526 C C . ASN A 1 72 ? -9.184 6.779 10.834 1.00 69.44 72 ASN A C 1
ATOM 528 O O . ASN A 1 72 ? -9.283 7.345 9.740 1.00 69.44 72 ASN A O 1
ATOM 532 N N . LEU A 1 73 ? -8.548 5.615 10.992 1.00 77.19 73 LEU A N 1
ATOM 533 C CA . LEU A 1 73 ? -7.918 4.837 9.917 1.00 77.19 73 LEU A CA 1
ATOM 534 C C . LEU A 1 73 ? -8.881 3.882 9.204 1.00 77.19 73 LEU A C 1
ATOM 536 O O . LEU A 1 73 ? -8.493 3.216 8.240 1.00 77.19 73 LEU A O 1
ATOM 540 N N . GLN A 1 74 ? -10.135 3.799 9.650 1.00 82.00 74 GLN A N 1
ATOM 54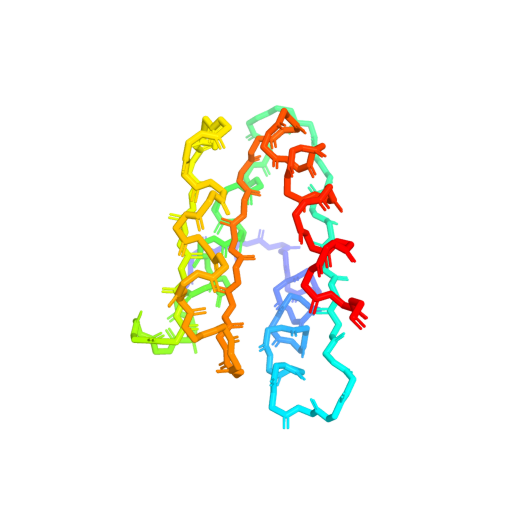1 C CA . GLN A 1 74 ? -11.104 2.905 9.038 1.00 82.00 74 GLN A CA 1
ATOM 542 C C . GLN A 1 74 ? -11.298 3.269 7.563 1.00 82.00 74 GLN A C 1
ATOM 544 O O . GLN A 1 74 ? -11.552 4.420 7.212 1.00 82.00 74 GLN A O 1
ATOM 549 N N . HIS A 1 75 ? -11.168 2.266 6.693 1.00 87.81 75 HIS A N 1
ATOM 550 C CA . HIS A 1 75 ? -11.306 2.408 5.244 1.00 87.81 75 HIS A CA 1
ATOM 551 C C . HIS A 1 75 ? -10.310 3.364 4.567 1.00 87.81 75 HIS A C 1
ATOM 553 O O . HIS A 1 75 ? -10.554 3.762 3.424 1.00 87.81 75 HIS A O 1
ATOM 559 N N . LYS A 1 76 ? -9.187 3.682 5.225 1.00 89.62 76 LYS A N 1
ATOM 560 C CA . LYS A 1 76 ? -8.090 4.484 4.668 1.00 89.62 76 LYS A CA 1
ATOM 561 C C . LYS A 1 76 ? -6.850 3.639 4.397 1.00 89.62 76 LYS A C 1
ATOM 563 O O . LYS A 1 76 ? -6.662 2.578 4.986 1.00 89.62 76 LYS A O 1
ATOM 568 N N . ILE A 1 77 ? -6.000 4.118 3.494 1.00 90.25 77 ILE A N 1
ATOM 569 C CA . ILE A 1 77 ? -4.700 3.511 3.195 1.00 90.25 77 ILE A CA 1
ATOM 570 C C . ILE A 1 77 ? -3.613 4.284 3.925 1.00 90.25 77 ILE A C 1
ATOM 572 O O . ILE A 1 77 ? -3.496 5.495 3.752 1.00 90.25 77 ILE A O 1
ATOM 576 N N . LEU A 1 78 ? -2.793 3.561 4.683 1.00 87.62 78 LEU A N 1
ATOM 577 C CA . LEU A 1 78 ? -1.565 4.067 5.279 1.00 87.62 78 LEU A CA 1
ATOM 578 C C . LEU A 1 78 ? -0.371 3.617 4.428 1.00 87.62 78 LEU A C 1
ATOM 580 O O . LEU A 1 78 ? -0.091 2.422 4.343 1.00 87.62 78 LEU A O 1
ATOM 584 N N . ALA A 1 79 ? 0.325 4.563 3.803 1.00 87.44 79 ALA A N 1
ATOM 585 C CA . ALA A 1 79 ? 1.521 4.303 3.006 1.00 87.44 79 ALA A CA 1
ATOM 586 C C . ALA A 1 79 ? 2.778 4.810 3.723 1.00 87.44 79 ALA A C 1
ATOM 588 O O . ALA A 1 79 ? 2.826 5.958 4.167 1.00 87.44 79 ALA A O 1
ATOM 589 N N . ILE A 1 80 ? 3.792 3.947 3.827 1.00 81.94 80 ILE A N 1
ATOM 590 C CA . ILE A 1 80 ? 5.034 4.200 4.569 1.00 81.94 80 ILE A CA 1
ATOM 591 C C . ILE A 1 80 ? 6.218 3.850 3.662 1.00 81.94 80 ILE A C 1
ATOM 593 O O . ILE A 1 80 ? 6.314 2.718 3.185 1.00 81.94 80 ILE A O 1
ATOM 597 N N . ALA A 1 81 ? 7.104 4.814 3.405 1.00 70.62 81 ALA A N 1
ATOM 598 C CA . ALA A 1 81 ? 8.171 4.655 2.413 1.00 70.62 81 ALA A CA 1
ATOM 599 C C . ALA A 1 81 ? 9.451 3.975 2.952 1.00 70.62 81 ALA A C 1
ATOM 601 O O . ALA A 1 81 ? 10.056 3.172 2.234 1.00 70.62 81 ALA A O 1
ATOM 602 N N . GLU A 1 82 ? 9.854 4.251 4.199 1.00 71.00 82 GLU A N 1
ATOM 603 C CA . GLU A 1 82 ? 11.148 3.823 4.763 1.00 71.00 82 GLU A CA 1
ATOM 604 C C . GLU A 1 82 ? 11.061 2.641 5.746 1.00 71.00 82 GLU A C 1
ATOM 606 O O . GLU A 1 82 ? 10.091 2.498 6.492 1.00 71.00 82 GLU A O 1
ATOM 611 N N . GLU A 1 83 ? 12.110 1.806 5.777 1.00 61.88 83 GLU A N 1
ATOM 612 C CA . GLU A 1 83 ? 12.203 0.606 6.633 1.00 61.88 83 GLU A CA 1
ATOM 613 C C . GLU A 1 83 ? 12.087 0.942 8.130 1.00 61.88 83 GLU A C 1
ATOM 615 O O . GLU A 1 83 ? 11.400 0.244 8.881 1.00 61.88 83 GLU A O 1
ATOM 620 N N . GLU A 1 84 ? 12.694 2.054 8.547 1.00 62.38 84 GLU A N 1
ATOM 621 C CA . GLU A 1 84 ? 12.625 2.553 9.923 1.00 62.38 84 GLU A CA 1
ATOM 622 C C . GLU A 1 84 ? 11.181 2.932 10.301 1.00 62.38 84 GLU A C 1
ATOM 624 O O . GLU A 1 84 ? 10.684 2.564 11.369 1.00 62.38 84 GLU A O 1
ATOM 629 N N . GLY A 1 85 ? 10.449 3.540 9.360 1.00 61.75 85 GLY A N 1
ATOM 630 C CA . GLY A 1 85 ? 9.031 3.846 9.519 1.00 61.75 85 GLY A CA 1
ATOM 631 C C . GLY A 1 85 ? 8.150 2.599 9.618 1.00 61.75 85 GLY A C 1
ATOM 632 O O . GLY A 1 85 ? 7.173 2.608 10.362 1.00 61.75 85 GLY A O 1
ATOM 633 N N . VAL A 1 86 ? 8.497 1.501 8.933 1.00 63.34 86 VAL A N 1
ATOM 634 C CA . VAL A 1 86 ? 7.755 0.227 9.012 1.00 63.34 86 VAL A CA 1
ATOM 635 C C . VAL A 1 86 ? 7.917 -0.435 10.382 1.00 63.34 86 VAL A C 1
ATOM 637 O O . VAL A 1 86 ? 6.926 -0.916 10.935 1.00 63.34 86 VAL A O 1
ATOM 640 N N . ARG A 1 87 ? 9.124 -0.446 10.972 1.00 65.19 87 ARG A N 1
ATOM 641 C CA . ARG A 1 87 ? 9.338 -1.022 12.319 1.00 65.19 87 ARG A CA 1
ATOM 642 C C . ARG A 1 87 ? 8.516 -0.305 13.379 1.00 65.19 87 ARG A C 1
ATOM 644 O O . ARG A 1 87 ? 7.891 -0.944 14.224 1.00 65.19 87 ARG A O 1
ATOM 651 N N . GLN A 1 88 ? 8.498 1.017 13.307 1.00 61.88 88 GLN A N 1
ATOM 652 C CA . GLN A 1 88 ? 7.788 1.857 14.261 1.00 61.88 88 GLN A CA 1
ATOM 653 C C . GLN A 1 88 ? 6.268 1.777 14.026 1.00 61.88 88 GLN A C 1
ATOM 655 O O . GLN A 1 88 ? 5.503 1.649 14.983 1.00 61.88 88 GLN A O 1
ATOM 660 N N . ALA A 1 89 ? 5.824 1.719 12.762 1.00 63.75 89 ALA A N 1
ATOM 661 C CA . ALA A 1 89 ? 4.428 1.464 12.400 1.00 63.75 89 ALA A CA 1
ATOM 662 C C . ALA A 1 89 ? 3.913 0.125 12.909 1.00 63.75 89 ALA A C 1
ATOM 664 O O . ALA A 1 89 ? 2.818 0.060 13.456 1.00 63.75 89 ALA A O 1
ATOM 665 N N . ALA A 1 90 ? 4.696 -0.943 12.752 1.00 65.62 90 ALA A N 1
ATOM 666 C CA . ALA A 1 90 ? 4.309 -2.277 13.188 1.00 65.62 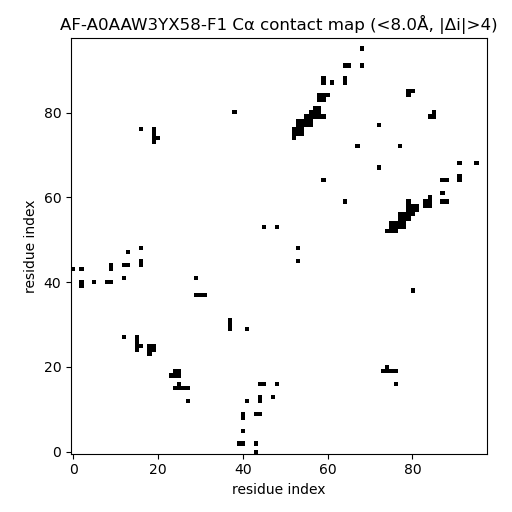90 ALA A CA 1
ATOM 667 C C . ALA A 1 90 ? 4.022 -2.325 14.696 1.00 65.62 90 ALA A C 1
ATOM 669 O O . ALA A 1 90 ? 3.130 -3.055 15.125 1.00 65.62 90 ALA A O 1
ATOM 670 N N . TYR A 1 91 ? 4.741 -1.531 15.497 1.00 62.06 91 TYR A N 1
ATOM 671 C CA . TYR A 1 91 ? 4.471 -1.403 16.925 1.00 62.06 91 TYR A CA 1
ATOM 672 C C . TYR A 1 91 ? 3.126 -0.713 17.201 1.00 62.06 91 TYR A C 1
ATOM 674 O O . TYR A 1 91 ? 2.302 -1.271 17.922 1.00 62.06 91 TYR A O 1
ATOM 682 N N . ALA A 1 92 ? 2.847 0.440 16.586 1.00 61.97 92 ALA A N 1
ATOM 683 C CA . ALA A 1 92 ? 1.565 1.121 16.802 1.00 61.97 92 ALA A CA 1
ATOM 684 C C . ALA A 1 92 ? 0.372 0.360 16.209 1.00 61.97 92 ALA A C 1
ATOM 686 O O . ALA A 1 92 ? -0.691 0.317 16.816 1.00 61.97 92 ALA A O 1
ATOM 687 N N . LEU A 1 93 ? 0.543 -0.299 15.060 1.00 65.25 93 LEU A N 1
ATOM 688 C CA . LEU A 1 93 ? -0.495 -1.142 14.466 1.00 65.25 93 LEU A CA 1
ATOM 689 C C . LEU A 1 93 ? -0.872 -2.304 15.395 1.00 65.25 93 LEU A C 1
ATOM 691 O O . LEU A 1 93 ? -2.052 -2.622 15.499 1.00 65.25 93 LEU A O 1
ATOM 695 N N . LYS A 1 94 ? 0.090 -2.901 16.116 1.00 67.12 94 LYS A N 1
ATOM 696 C CA . LYS A 1 94 ? -0.208 -3.908 17.152 1.00 67.12 94 LYS A CA 1
ATOM 697 C C . LYS A 1 94 ? -1.029 -3.332 18.307 1.00 67.12 94 LYS A C 1
ATOM 699 O O . LYS A 1 94 ? -1.927 -4.010 18.795 1.00 67.12 94 LYS A O 1
ATOM 704 N N . LEU A 1 95 ? -0.741 -2.098 18.723 1.00 62.88 95 LEU A N 1
ATOM 705 C CA . LEU A 1 95 ? -1.507 -1.414 19.770 1.00 62.88 95 LEU A CA 1
ATOM 706 C C . LEU A 1 95 ? -2.938 -1.084 19.322 1.00 62.88 95 LEU A C 1
ATOM 708 O O . LEU A 1 95 ? -3.850 -1.186 20.128 1.00 62.88 95 LEU A O 1
ATOM 712 N N . LEU A 1 96 ? -3.147 -0.742 18.046 1.00 60.28 96 LEU A N 1
ATOM 713 C CA . LEU A 1 96 ? -4.472 -0.421 17.489 1.00 60.28 96 LEU A CA 1
ATOM 714 C C . LEU A 1 96 ? -5.331 -1.652 17.169 1.00 60.28 96 LEU A C 1
ATOM 716 O O . LEU A 1 96 ? -6.534 -1.524 16.963 1.00 60.28 96 LEU A O 1
ATOM 720 N N . GLN A 1 97 ? -4.715 -2.831 17.070 1.00 56.12 97 GLN A N 1
ATOM 721 C CA . GLN A 1 97 ? -5.401 -4.110 16.861 1.00 56.12 97 GLN A CA 1
ATOM 722 C C . GLN A 1 97 ? -5.779 -4.823 18.172 1.00 56.12 97 GLN A C 1
ATOM 724 O O . GLN A 1 97 ? -6.368 -5.903 18.104 1.00 56.12 97 GLN A O 1
ATOM 729 N N . SER A 1 98 ? -5.408 -4.259 19.329 1.00 45.72 98 SER A N 1
ATOM 730 C CA . SER A 1 98 ? -5.762 -4.758 20.670 1.00 45.72 98 SER A CA 1
ATOM 731 C C . SER A 1 98 ? -7.097 -4.182 21.131 1.00 45.72 98 SER A C 1
ATOM 733 O O . SER A 1 98 ? -7.859 -4.938 21.771 1.00 45.72 98 SER A O 1
#

pLDDT: mean 78.52, std 14.65, range [45.72, 95.56]

Mean predicted aligned error: 7.5 Å

Radius of gyration: 13.64 Å; Cα contacts (8 Å, |Δi|>4): 85; chains: 1; bounding box: 31×20×39 Å

Sequence (98 aa):
CGIVGESTNLLAGYLAAVSRKLPKPLAVLIQSSSAAGKSSLMEAVLNLIPEEERIQYSAMTGQSLFYLGETNLQHKILAIAEEEGVRQAAYALKLLQS

Solvent-accessible surface area (backbone atoms only — not comparable to full-atom values): 6188 Å² total; per-residue (Å²): 138,92,81,79,94,46,67,67,60,46,50,53,47,40,54,35,63,57,27,35,78,46,100,73,53,58,84,84,84,90,84,74,64,89,91,70,47,62,67,58,55,51,50,58,40,54,70,77,44,62,71,93,40,51,46,81,39,71,71,58,53,84,68,61,53,57,54,53,77,77,43,88,58,80,62,38,47,82,46,70,73,35,73,71,26,48,60,56,44,54,54,49,52,55,63,75,73,108

Organism: NCBI:txid290112

Secondary structure (DSSP, 8-state):
----S-HHHHHHHHHHHHGGGSSS---------TTSSHHHHHHHHHTTS-GGGEEEESS--TTHHHHHHHS--TT-EEEE-SHHHHHHHHHHHHHHT-

Foldseek 3Di:
DPDPPCVVVLVVLLVLLQQLLPPDGDDDDDDDPPPPCSVVSNVSSCVVDDPVQEDEDADDDLVNLVVVLVDPNRSHDYYYNDPNRVVSNVVSVVVSVD